Protein AF-A0A163FHE2-F1 (afdb_monomer_lite)

Structure (mmCIF, N/CA/C/O backbone):
data_AF-A0A163FHE2-F1
#
_entry.id   AF-A0A163FHE2-F1
#
loop_
_atom_site.group_PDB
_atom_site.id
_atom_site.type_symbol
_atom_site.label_atom_id
_atom_site.label_alt_id
_atom_site.label_comp_id
_atom_site.label_asym_id
_atom_site.label_entity_id
_atom_site.label_seq_id
_atom_site.pdbx_PDB_ins_code
_atom_site.Cartn_x
_atom_site.Cartn_y
_atom_site.Cartn_z
_atom_site.occupancy
_atom_site.B_iso_or_equiv
_atom_site.auth_seq_id
_atom_site.auth_comp_id
_atom_site.auth_asym_id
_atom_site.auth_atom_id
_atom_site.pdbx_PDB_model_num
ATOM 1 N N . MET A 1 1 ? -10.331 -4.779 -3.871 1.00 91.06 1 MET A N 1
ATOM 2 C CA . MET A 1 1 ? -10.883 -4.024 -2.729 1.00 91.06 1 MET A CA 1
ATOM 3 C C . MET A 1 1 ? -11.313 -5.034 -1.695 1.00 91.06 1 MET A C 1
ATOM 5 O O . MET A 1 1 ? -11.976 -5.997 -2.063 1.00 91.06 1 MET A O 1
ATOM 9 N N . ASP A 1 2 ? -10.924 -4.807 -0.447 1.00 94.88 2 ASP A N 1
ATOM 10 C CA . ASP A 1 2 ? -11.204 -5.698 0.676 1.00 94.88 2 ASP A CA 1
ATOM 11 C C . ASP A 1 2 ? -12.081 -4.960 1.691 1.00 94.88 2 ASP A C 1
ATOM 13 O O . ASP A 1 2 ? -11.957 -3.740 1.846 1.00 94.88 2 ASP A O 1
ATOM 17 N N . PHE A 1 3 ? -12.918 -5.701 2.414 1.00 96.62 3 PHE A N 1
ATOM 18 C CA . PHE A 1 3 ? -13.837 -5.169 3.422 1.00 96.62 3 PHE A CA 1
ATOM 19 C C . PHE A 1 3 ? -13.564 -5.777 4.798 1.00 96.62 3 PHE A C 1
ATOM 21 O O . PHE A 1 3 ? -13.016 -6.878 4.919 1.00 96.62 3 PHE A O 1
ATOM 28 N N . HIS A 1 4 ? -13.939 -5.048 5.842 1.00 96.00 4 HIS A N 1
ATOM 29 C CA . HIS A 1 4 ? -14.014 -5.557 7.204 1.00 96.00 4 HIS A CA 1
ATOM 30 C C . HIS A 1 4 ? -15.323 -6.324 7.437 1.00 96.00 4 HIS A C 1
ATOM 32 O O . HIS A 1 4 ? -16.238 -6.294 6.617 1.00 96.00 4 HIS A O 1
ATOM 38 N N . LEU A 1 5 ? -15.438 -7.003 8.583 1.00 94.88 5 LEU A N 1
ATOM 39 C CA . LEU A 1 5 ? -16.630 -7.789 8.941 1.00 94.88 5 LEU A CA 1
ATOM 40 C C . LEU A 1 5 ? -17.909 -6.946 9.072 1.00 94.88 5 LEU A C 1
ATOM 42 O O . LEU A 1 5 ? -19.001 -7.474 8.886 1.00 94.88 5 LEU A O 1
ATOM 46 N N . ASN A 1 6 ? -17.782 -5.654 9.384 1.00 94.94 6 ASN A N 1
ATOM 47 C CA . ASN A 1 6 ? -18.904 -4.712 9.450 1.00 94.94 6 ASN A CA 1
ATOM 48 C C . ASN A 1 6 ? -19.332 -4.177 8.070 1.00 94.94 6 ASN A C 1
ATOM 50 O O . ASN A 1 6 ? -20.254 -3.373 8.001 1.00 94.94 6 ASN A O 1
ATOM 54 N N . GLY A 1 7 ? -18.681 -4.612 6.986 1.00 94.56 7 GLY A N 1
ATOM 55 C CA . GLY A 1 7 ? -18.953 -4.149 5.626 1.00 94.56 7 G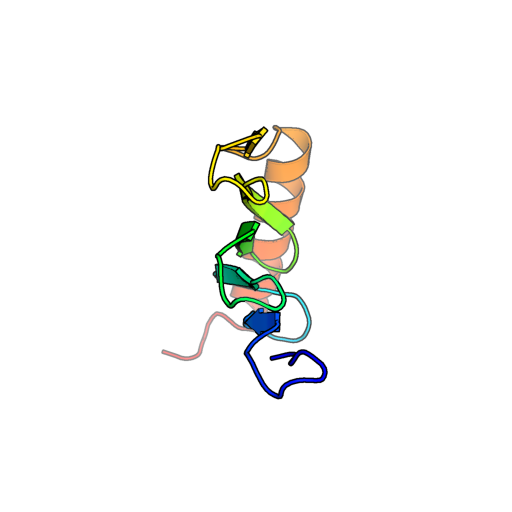LY A CA 1
ATOM 56 C C . GLY A 1 7 ? -18.226 -2.860 5.239 1.00 94.56 7 GLY A C 1
ATOM 57 O O . GLY A 1 7 ? -18.276 -2.484 4.071 1.00 94.56 7 GLY A O 1
ATOM 58 N N . GLU A 1 8 ? -17.511 -2.218 6.167 1.00 96.25 8 GLU A N 1
ATOM 59 C CA . GLU A 1 8 ? -16.711 -1.031 5.866 1.00 96.25 8 GLU A CA 1
ATOM 60 C C . GLU A 1 8 ? -15.461 -1.384 5.061 1.00 96.25 8 GLU A C 1
ATOM 62 O O . GLU A 1 8 ? -14.934 -2.503 5.104 1.00 96.25 8 GLU A O 1
ATOM 67 N N . VAL A 1 9 ? -14.967 -0.407 4.305 1.00 96.81 9 VAL A N 1
ATOM 68 C CA . VAL A 1 9 ? -13.790 -0.584 3.455 1.00 96.81 9 VAL A CA 1
ATOM 69 C C . VAL A 1 9 ? -12.563 -0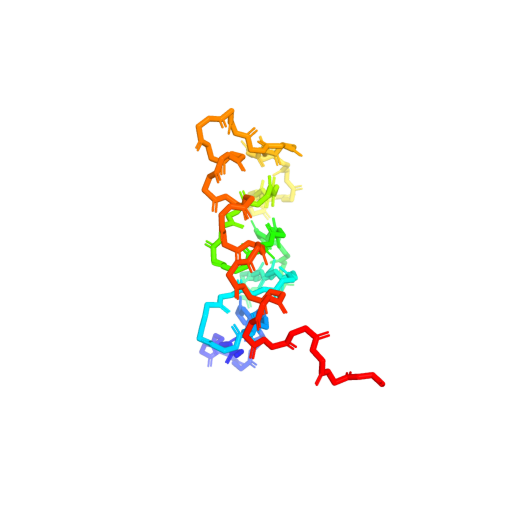.860 4.314 1.00 96.81 9 VAL A C 1
ATOM 71 O O . VAL A 1 9 ? -12.189 -0.055 5.156 1.00 96.81 9 VAL A O 1
ATOM 74 N N . LYS A 1 10 ? -11.876 -1.969 4.045 1.00 97.94 10 LYS A N 1
ATOM 75 C CA . LYS A 1 10 ? -10.593 -2.295 4.674 1.00 97.94 10 LYS A CA 1
ATOM 76 C C . LYS A 1 10 ? -9.418 -1.848 3.825 1.00 97.94 10 LYS A C 1
ATOM 78 O O . LYS A 1 10 ? -8.423 -1.359 4.356 1.00 97.94 10 LYS A O 1
ATOM 83 N N . ARG A 1 11 ? -9.500 -2.046 2.507 1.00 97.56 11 ARG A N 1
ATOM 84 C CA . ARG A 1 11 ? -8.393 -1.759 1.590 1.00 97.56 11 ARG A CA 1
ATOM 85 C C . ARG A 1 11 ? -8.868 -1.480 0.175 1.00 97.56 11 ARG A C 1
ATOM 87 O O . ARG A 1 11 ? -9.661 -2.235 -0.384 1.00 97.56 11 ARG A O 1
ATOM 94 N N . ILE A 1 12 ? -8.286 -0.459 -0.439 1.00 97.88 12 ILE A N 1
ATOM 95 C CA . ILE A 1 12 ? -8.394 -0.172 -1.870 1.00 97.88 12 ILE A CA 1
ATOM 96 C C . ILE A 1 12 ? -6.978 -0.168 -2.447 1.00 97.88 12 ILE A C 1
ATOM 98 O O . ILE A 1 12 ? -6.071 0.408 -1.855 1.00 97.88 12 ILE A O 1
ATOM 102 N N . HIS A 1 13 ? -6.800 -0.831 -3.585 1.00 96.69 13 HIS A N 1
ATOM 103 C CA . HIS A 1 13 ? -5.608 -0.775 -4.427 1.00 96.69 13 HIS A CA 1
ATOM 104 C C . HIS A 1 13 ? -6.031 -1.065 -5.870 1.00 96.69 13 HIS A C 1
ATOM 106 O O . HIS A 1 13 ? -7.043 -1.742 -6.096 1.00 96.69 13 HIS A O 1
ATOM 112 N N . ALA A 1 14 ? -5.254 -0.575 -6.829 1.00 94.69 14 ALA A N 1
ATOM 113 C CA . ALA A 1 14 ? -5.377 -0.942 -8.232 1.00 94.69 14 ALA A CA 1
ATOM 114 C C . ALA A 1 14 ? -4.244 -1.894 -8.626 1.00 94.69 14 ALA A C 1
ATOM 116 O O . ALA A 1 14 ? -3.163 -1.863 -8.040 1.00 94.69 14 ALA A O 1
ATOM 117 N N . HIS A 1 15 ? -4.506 -2.744 -9.614 1.00 94.12 15 HIS A N 1
ATOM 118 C CA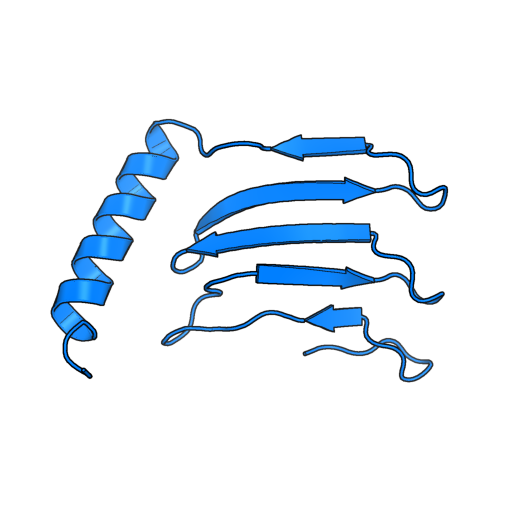 . HIS A 1 15 ? -3.500 -3.615 -10.210 1.00 94.12 15 HIS A CA 1
ATOM 119 C C . HIS A 1 15 ? -3.346 -3.268 -11.687 1.00 94.12 15 HIS A C 1
ATOM 121 O O . HIS A 1 15 ? -4.330 -2.928 -12.342 1.00 94.12 15 HIS A O 1
ATOM 127 N N . PHE A 1 16 ? -2.135 -3.420 -12.215 1.00 94.50 16 PHE A N 1
ATOM 128 C CA . PHE A 1 16 ? -1.849 -3.281 -13.638 1.00 94.50 16 PHE A CA 1
ATOM 129 C C . PHE A 1 16 ? -1.110 -4.526 -14.120 1.00 94.50 16 PHE A C 1
ATOM 131 O O . PHE A 1 16 ? 0.028 -4.756 -13.725 1.00 94.50 16 PHE A O 1
ATOM 138 N N . HIS A 1 17 ? -1.795 -5.359 -14.912 1.00 92.44 17 HIS A N 1
ATOM 139 C CA . HIS A 1 17 ? -1.302 -6.655 -15.406 1.00 92.44 17 HIS A CA 1
ATOM 140 C C . HIS A 1 17 ? -0.711 -7.580 -14.320 1.00 92.44 17 HIS A C 1
ATOM 142 O O . HIS A 1 17 ? 0.254 -8.304 -14.552 1.00 92.44 17 HIS A O 1
ATOM 148 N N . GLY A 1 18 ? -1.315 -7.584 -13.127 1.00 93.56 18 GLY A N 1
ATOM 149 C CA . GLY A 1 18 ? -0.930 -8.465 -12.021 1.00 93.56 18 GLY A CA 1
ATOM 150 C C . GLY A 1 18 ? -0.534 -7.704 -10.760 1.00 93.56 18 GLY A C 1
ATOM 151 O O . GLY A 1 18 ? -1.274 -7.778 -9.781 1.00 93.56 18 GLY A O 1
ATOM 152 N N . PRO A 1 19 ? 0.601 -6.986 -10.735 1.00 95.75 19 PRO A N 1
ATOM 153 C CA . PRO A 1 19 ? 1.050 -6.281 -9.541 1.00 95.75 19 PRO A CA 1
ATOM 154 C C . PRO A 1 19 ? 0.239 -5.018 -9.237 1.00 95.75 19 PRO A C 1
ATOM 156 O O . PRO A 1 19 ? -0.441 -4.464 -10.102 1.00 95.75 19 PRO A O 1
ATOM 159 N N . ILE A 1 20 ? 0.348 -4.542 -7.991 1.00 96.25 20 ILE A N 1
ATOM 160 C CA . ILE A 1 20 ? -0.244 -3.270 -7.561 1.00 96.25 20 ILE A CA 1
ATOM 161 C C . ILE A 1 20 ? 0.426 -2.120 -8.316 1.00 96.25 20 ILE A C 1
ATOM 163 O O . ILE A 1 20 ? 1.652 -2.061 -8.418 1.00 96.25 20 ILE A O 1
ATOM 167 N N . HIS A 1 21 ? -0.375 -1.194 -8.828 1.00 97.12 21 HIS A N 1
ATOM 168 C CA . HIS A 1 21 ? 0.113 0.004 -9.499 1.00 97.12 21 HIS A CA 1
ATOM 169 C C . HIS A 1 21 ? -0.818 1.177 -9.180 1.00 97.12 21 HIS A C 1
ATOM 171 O O . HIS A 1 21 ? -2.039 1.049 -9.276 1.00 97.12 21 HIS A O 1
ATOM 177 N N . GLY A 1 22 ? -0.242 2.310 -8.788 1.00 96.69 22 GLY A N 1
ATOM 178 C CA . GLY A 1 22 ? -0.955 3.469 -8.265 1.00 96.69 22 GLY A CA 1
ATOM 179 C C . GLY A 1 22 ? -1.095 3.444 -6.742 1.00 96.69 22 GLY A C 1
ATOM 180 O O . GLY A 1 22 ? -0.264 2.889 -6.020 1.00 96.69 22 GLY A O 1
ATOM 181 N N . GLU A 1 23 ? -2.143 4.090 -6.239 1.00 97.81 23 GLU A N 1
ATOM 182 C CA . GLU A 1 23 ? -2.356 4.236 -4.801 1.00 97.81 23 GLU A CA 1
ATOM 183 C C . GLU A 1 23 ? -2.949 2.980 -4.146 1.00 97.81 23 GLU A C 1
ATOM 185 O O . GLU A 1 23 ? -3.895 2.361 -4.642 1.00 97.81 23 GLU A O 1
ATOM 190 N N . GLN A 1 24 ? -2.451 2.680 -2.949 1.00 98.12 24 GLN A N 1
ATOM 191 C CA . GLN A 1 24 ? -3.052 1.775 -1.984 1.00 98.12 24 GLN A CA 1
ATOM 192 C C . GLN A 1 24 ? -3.464 2.555 -0.735 1.00 98.12 24 GLN A C 1
ATOM 194 O O . GLN A 1 24 ? -2.685 3.322 -0.172 1.00 98.12 24 GLN A O 1
ATOM 199 N N . ARG A 1 25 ? -4.673 2.293 -0.240 1.00 98.44 25 ARG A N 1
ATOM 200 C CA . ARG A 1 25 ? -5.212 2.853 1.005 1.00 98.44 25 ARG A CA 1
ATOM 201 C C . ARG A 1 25 ? -5.770 1.744 1.882 1.00 98.44 25 ARG A C 1
ATOM 203 O O . ARG A 1 25 ? -6.364 0.797 1.363 1.00 98.44 25 ARG A O 1
ATOM 210 N N . GLN A 1 26 ? -5.571 1.845 3.192 1.00 98.44 26 GLN A N 1
ATOM 211 C CA . GLN A 1 26 ? -6.130 0.915 4.174 1.00 98.44 26 GLN A CA 1
ATOM 212 C C . GLN A 1 26 ? -6.753 1.676 5.333 1.00 98.44 26 GLN A C 1
ATOM 214 O O . GLN A 1 26 ? -6.178 2.657 5.811 1.00 98.44 26 GLN A O 1
ATOM 219 N N . TRP A 1 27 ? -7.882 1.169 5.809 1.00 98.19 27 TRP A N 1
ATOM 220 C CA . TRP A 1 27 ? -8.615 1.732 6.9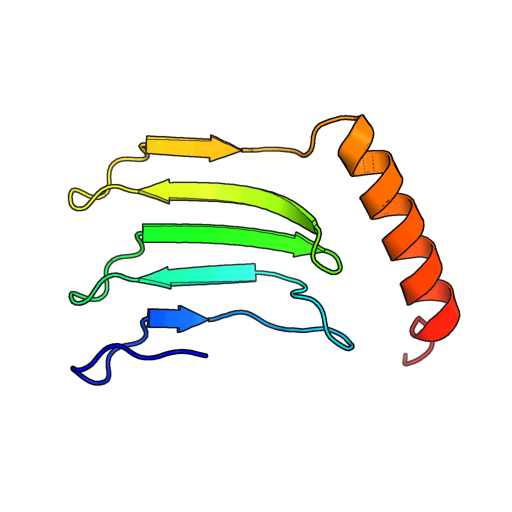31 1.00 98.19 27 TRP A CA 1
ATOM 221 C C . TRP A 1 27 ? -8.791 0.693 8.034 1.00 98.19 27 TRP A C 1
ATOM 223 O O . TRP A 1 27 ? -8.809 -0.513 7.763 1.00 98.19 27 TRP A O 1
ATOM 233 N N . ASP A 1 28 ? -8.906 1.146 9.276 1.00 96.81 28 ASP A N 1
ATOM 234 C CA . ASP A 1 28 ? -9.311 0.296 10.395 1.00 96.81 28 ASP A CA 1
ATOM 235 C C . ASP A 1 28 ? -10.830 0.041 10.404 1.00 96.81 28 ASP A C 1
ATOM 237 O O . ASP A 1 28 ? -11.561 0.484 9.518 1.00 96.81 28 ASP A O 1
ATOM 241 N N . ILE A 1 29 ? -11.300 -0.737 11.384 1.00 96.56 29 ILE A N 1
ATOM 242 C CA . ILE A 1 29 ? -12.714 -1.129 11.512 1.00 96.56 29 ILE A CA 1
ATOM 243 C C . ILE A 1 29 ? -13.647 0.070 11.744 1.00 96.56 29 ILE A C 1
ATOM 245 O O . ILE A 1 29 ? -14.838 -0.019 11.452 1.00 96.56 29 ILE A O 1
ATOM 249 N N . GLU A 1 30 ? -13.112 1.182 12.250 1.00 95.06 30 GLU A N 1
ATOM 250 C CA . GLU A 1 30 ? -13.845 2.420 12.523 1.00 95.06 30 GLU A CA 1
ATOM 251 C C . GLU A 1 30 ? -13.757 3.407 11.345 1.00 95.06 30 GLU A C 1
ATOM 253 O O . GLU A 1 30 ? -14.262 4.525 11.429 1.00 95.06 30 GLU A O 1
ATOM 258 N N . GLY A 1 31 ? -13.134 2.997 10.233 1.00 95.25 31 GLY A N 1
ATOM 259 C CA . GLY A 1 31 ? -13.041 3.777 9.002 1.00 95.25 31 GLY A CA 1
ATOM 260 C C . GLY A 1 31 ? -11.928 4.826 9.000 1.00 95.25 31 GLY A C 1
ATOM 261 O O . GLY A 1 31 ? -11.906 5.684 8.114 1.00 95.25 31 GLY A O 1
ATOM 262 N N . ARG A 1 32 ? -10.980 4.789 9.945 1.00 96.56 32 ARG A N 1
ATOM 263 C CA . ARG A 1 32 ? -9.828 5.708 9.944 1.00 96.56 32 ARG A CA 1
ATOM 264 C C . ARG A 1 32 ? -8.724 5.191 9.041 1.00 96.56 32 ARG A C 1
ATOM 266 O O . ARG A 1 32 ? -8.436 3.998 9.021 1.00 96.56 32 ARG A O 1
ATOM 273 N N . LEU A 1 33 ? -8.079 6.097 8.310 1.00 97.69 33 LEU A N 1
ATOM 274 C CA . LEU A 1 33 ? -6.949 5.762 7.446 1.00 97.69 33 LEU A CA 1
ATOM 275 C C . LEU A 1 33 ? -5.738 5.370 8.302 1.00 97.69 33 LEU A C 1
ATOM 277 O O . LEU A 1 33 ? -5.207 6.197 9.036 1.00 97.69 33 LEU A O 1
ATOM 281 N N . VAL A 1 34 ? -5.277 4.130 8.156 1.00 98.38 34 VAL A N 1
ATOM 282 C CA . VAL A 1 34 ? -4.108 3.602 8.882 1.00 98.38 34 VAL A CA 1
ATOM 283 C C . VAL A 1 34 ? -2.895 3.408 7.981 1.00 98.38 34 VAL A C 1
ATOM 285 O O . VAL A 1 34 ? -1.768 3.300 8.461 1.00 98.38 34 VAL A O 1
ATOM 288 N N . PHE A 1 35 ? -3.099 3.381 6.662 1.00 98.62 35 PHE A N 1
ATOM 289 C CA . PHE A 1 35 ? -2.016 3.264 5.694 1.00 98.62 35 PHE A CA 1
ATOM 290 C C . PHE A 1 35 ? -2.380 3.903 4.358 1.00 98.62 35 PHE A C 1
ATOM 292 O O . PHE A 1 35 ? -3.479 3.700 3.835 1.00 98.62 35 PHE A O 1
ATOM 299 N N . TRP A 1 36 ? -1.410 4.588 3.768 1.00 98.62 36 TRP A N 1
ATOM 300 C CA . TRP A 1 36 ? -1.436 5.059 2.393 1.00 98.62 36 TRP A CA 1
ATOM 301 C C . TRP A 1 36 ? -0.075 4.786 1.769 1.00 98.62 36 TRP A C 1
ATOM 303 O O . TRP A 1 36 ? 0.946 5.031 2.407 1.00 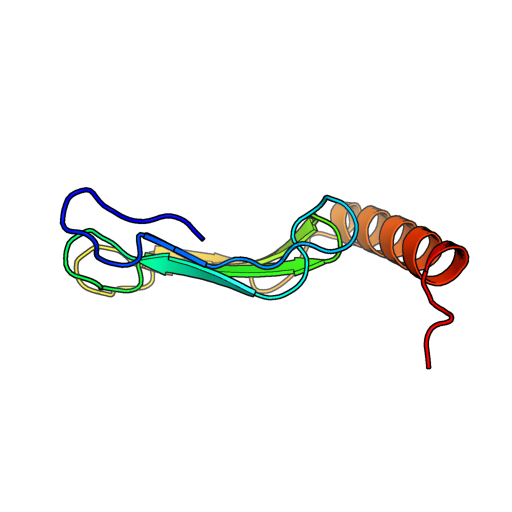98.62 36 TRP A O 1
ATOM 313 N N . GLY A 1 37 ? -0.051 4.309 0.532 1.00 98.38 37 GLY A N 1
ATOM 314 C CA . GLY A 1 37 ? 1.188 4.129 -0.208 1.00 98.38 37 GLY A CA 1
ATOM 315 C C . GLY A 1 37 ? 0.980 4.247 -1.704 1.00 98.38 37 GLY A C 1
ATOM 316 O O . GLY A 1 37 ? -0.112 4.004 -2.212 1.00 98.38 37 GLY A O 1
ATOM 317 N N . GLU A 1 38 ? 2.043 4.609 -2.404 1.00 98.31 38 GLU A N 1
ATOM 318 C CA . GLU A 1 38 ? 2.099 4.618 -3.860 1.00 98.31 38 GLU A CA 1
ATOM 319 C C . GLU A 1 38 ? 3.025 3.520 -4.341 1.00 98.31 38 GLU A C 1
ATOM 321 O O . GLU A 1 38 ? 4.127 3.342 -3.818 1.00 98.31 38 GLU A O 1
ATOM 326 N N . TYR A 1 39 ? 2.562 2.799 -5.353 1.00 97.75 39 TYR A N 1
ATOM 327 C CA . TYR A 1 39 ? 3.253 1.658 -5.916 1.00 97.75 39 TYR A CA 1
ATOM 328 C C . TYR A 1 39 ? 3.369 1.800 -7.424 1.00 97.75 39 TYR A C 1
ATOM 330 O O . TYR A 1 39 ? 2.460 2.288 -8.093 1.00 97.75 39 TYR A O 1
ATOM 338 N N . GLU A 1 40 ? 4.460 1.292 -7.971 1.00 97.31 40 GLU A N 1
ATOM 339 C CA . GLU A 1 40 ? 4.671 1.185 -9.404 1.00 97.31 40 GLU A CA 1
ATOM 340 C C . GLU A 1 40 ? 5.076 -0.249 -9.734 1.00 97.31 40 GLU A C 1
ATOM 342 O O . GLU A 1 40 ? 6.131 -0.723 -9.319 1.00 97.31 40 GLU A O 1
ATOM 347 N N . TYR A 1 41 ? 4.200 -0.966 -10.442 1.00 96.12 41 TYR A N 1
ATOM 348 C CA . TYR A 1 41 ? 4.421 -2.357 -10.860 1.00 96.12 41 TYR A CA 1
ATOM 349 C C . TYR A 1 41 ? 4.821 -3.291 -9.702 1.00 96.12 41 TYR A C 1
ATOM 351 O O . TYR A 1 41 ? 5.630 -4.202 -9.860 1.00 96.12 41 TYR A O 1
ATOM 359 N N . GLY A 1 42 ? 4.231 -3.070 -8.525 1.00 96.06 42 GLY A N 1
ATOM 360 C CA . GLY A 1 42 ? 4.456 -3.849 -7.309 1.00 96.06 42 GLY A CA 1
ATOM 361 C C . GLY A 1 42 ? 5.576 -3.313 -6.420 1.00 96.06 42 GLY A C 1
ATOM 362 O O . GLY A 1 42 ? 5.745 -3.805 -5.306 1.00 96.06 42 GLY A O 1
ATOM 363 N N . HIS A 1 43 ? 6.308 -2.289 -6.862 1.00 96.62 43 HIS A N 1
ATOM 364 C CA . HIS A 1 43 ? 7.357 -1.649 -6.074 1.00 96.62 43 HIS A CA 1
ATOM 365 C C . HIS A 1 43 ? 6.810 -0.459 -5.306 1.00 96.62 43 HIS A C 1
ATOM 367 O O . HIS A 1 43 ? 6.212 0.442 -5.883 1.00 96.62 43 HIS A O 1
ATOM 373 N N . GLU A 1 44 ? 7.047 -0.434 -4.002 1.00 97.06 44 GLU A N 1
ATOM 374 C CA . GLU A 1 44 ? 6.640 0.674 -3.144 1.00 97.06 44 GLU A CA 1
ATOM 375 C C . GLU A 1 44 ? 7.512 1.913 -3.373 1.00 97.06 44 GLU A C 1
ATOM 377 O O . GLU A 1 44 ? 8.719 1.893 -3.104 1.00 97.06 44 GLU A O 1
ATOM 382 N N . LEU A 1 45 ? 6.888 3.007 -3.803 1.00 97.50 45 LEU A N 1
ATOM 383 C CA . LEU A 1 45 ? 7.541 4.293 -4.015 1.00 97.50 45 LEU A CA 1
ATOM 384 C C . LEU A 1 45 ? 7.665 5.067 -2.704 1.00 97.50 45 LEU A C 1
ATOM 386 O O . LEU A 1 45 ? 8.761 5.424 -2.273 1.00 97.50 45 LEU A O 1
ATOM 390 N N . ARG A 1 46 ? 6.522 5.277 -2.054 1.00 98.06 46 ARG A N 1
ATOM 391 C CA . ARG A 1 46 ? 6.386 6.027 -0.807 1.00 98.06 46 ARG A CA 1
ATOM 392 C C . ARG A 1 46 ? 5.197 5.520 -0.017 1.00 98.06 46 ARG A C 1
ATOM 394 O O . ARG A 1 46 ? 4.243 5.010 -0.603 1.00 98.06 46 ARG A O 1
ATOM 401 N N . TYR A 1 47 ? 5.236 5.691 1.296 1.00 98.50 47 TYR A N 1
ATOM 402 C CA . TYR A 1 47 ? 4.102 5.370 2.150 1.00 98.50 47 TYR A CA 1
ATOM 403 C C . TYR A 1 47 ? 4.081 6.203 3.423 1.00 98.50 47 TYR A C 1
ATOM 405 O O . TYR A 1 47 ? 5.078 6.798 3.836 1.00 98.50 47 TYR A O 1
ATOM 413 N N . LYS A 1 48 ? 2.912 6.191 4.053 1.00 98.81 48 LYS A N 1
ATOM 414 C CA . LYS A 1 48 ? 2.641 6.725 5.380 1.00 98.81 48 LYS A CA 1
ATOM 415 C C . LYS A 1 48 ? 1.806 5.724 6.164 1.00 98.81 48 LYS A C 1
ATOM 417 O O . LYS A 1 48 ? 0.887 5.108 5.613 1.00 98.81 48 LYS A O 1
ATOM 422 N N . ARG A 1 49 ? 2.110 5.585 7.451 1.00 98.75 49 ARG A N 1
ATOM 423 C CA . ARG A 1 49 ? 1.345 4.775 8.402 1.00 98.75 49 ARG A CA 1
ATOM 424 C C . ARG A 1 49 ? 0.961 5.622 9.603 1.00 98.75 49 ARG A C 1
ATOM 426 O O . ARG A 1 49 ? 1.802 6.338 10.148 1.00 98.75 49 ARG A O 1
ATOM 433 N N . TRP A 1 50 ? -0.289 5.495 10.025 1.00 98.69 50 TRP A N 1
ATOM 434 C CA . TRP A 1 50 ? -0.819 6.194 11.189 1.00 98.69 50 TRP A CA 1
ATOM 435 C C . TRP A 1 50 ? -1.220 5.207 12.280 1.00 98.69 50 TRP A C 1
ATOM 437 O O . TRP A 1 50 ? -1.614 4.076 11.983 1.00 98.69 50 TRP A O 1
ATOM 447 N N . ASP A 1 51 ? -1.095 5.631 13.534 1.00 97.38 51 ASP A N 1
ATOM 448 C CA . ASP A 1 51 ? -1.666 4.917 14.674 1.00 97.38 51 ASP A CA 1
ATOM 449 C C . ASP A 1 51 ? -3.179 5.176 14.813 1.00 97.38 51 ASP A C 1
ATOM 451 O O . ASP A 1 51 ? -3.782 5.948 14.066 1.00 97.38 51 ASP A O 1
ATOM 455 N N . GLU A 1 52 ? -3.805 4.532 15.800 1.00 94.56 52 GLU A N 1
ATOM 456 C CA . GLU A 1 52 ? -5.244 4.653 16.085 1.00 94.56 52 GLU A CA 1
ATOM 457 C C . GLU A 1 52 ? -5.663 6.067 16.523 1.00 94.56 52 GLU A C 1
ATOM 459 O O . GLU A 1 52 ? -6.834 6.430 16.424 1.00 94.56 52 GLU A O 1
ATOM 464 N N . SER A 1 53 ? -4.712 6.880 16.992 1.00 95.75 53 SER A N 1
ATOM 465 C CA . SER A 1 53 ? -4.938 8.280 17.365 1.00 95.75 53 SER A CA 1
ATOM 466 C C . SER A 1 53 ? -4.753 9.238 16.182 1.00 95.75 53 SER A C 1
ATOM 468 O O . SER A 1 53 ? -4.961 10.441 16.330 1.00 95.75 53 SER A O 1
ATOM 470 N N . GLY A 1 54 ? -4.387 8.721 15.005 1.00 96.00 54 GLY A N 1
ATOM 471 C CA . GLY A 1 54 ? -4.132 9.501 13.799 1.00 96.00 54 GLY A CA 1
ATOM 472 C C . GLY A 1 54 ? -2.740 10.134 13.748 1.00 96.00 54 GLY A C 1
ATOM 473 O O . GLY A 1 54 ? -2.498 10.987 12.891 1.00 96.00 54 GLY A O 1
ATOM 474 N N . ASN A 1 55 ? -1.810 9.737 14.621 1.00 98.06 55 ASN A N 1
ATOM 475 C CA . ASN A 1 55 ? -0.433 10.219 14.564 1.00 98.06 55 ASN A CA 1
ATOM 476 C C . ASN A 1 55 ? 0.350 9.447 13.504 1.00 98.06 55 ASN A C 1
ATOM 478 O O . ASN A 1 55 ? 0.241 8.226 13.404 1.00 98.06 55 ASN A O 1
ATOM 482 N N . LEU A 1 56 ? 1.176 10.152 12.730 1.00 98.25 56 LEU A N 1
ATOM 483 C CA . LEU A 1 56 ? 2.097 9.529 11.782 1.00 98.25 56 LEU A CA 1
ATOM 484 C C . LEU A 1 56 ? 3.201 8.795 12.557 1.00 98.25 56 LEU A C 1
ATOM 486 O O . LEU A 1 56 ? 3.949 9.425 13.302 1.00 98.25 56 LEU A O 1
ATOM 490 N N . VAL A 1 57 ? 3.304 7.481 12.365 1.00 98.44 57 VAL A N 1
ATOM 491 C CA . VAL A 1 57 ? 4.291 6.630 13.057 1.00 98.44 57 VAL A CA 1
ATOM 492 C C . VAL A 1 57 ? 5.401 6.130 12.142 1.00 98.44 57 VAL A C 1
ATOM 494 O O . VAL A 1 57 ? 6.460 5.735 12.620 1.00 98.44 57 VAL A O 1
ATOM 497 N N . GLU A 1 58 ? 5.171 6.146 10.831 1.00 98.38 58 GLU A N 1
ATOM 498 C CA . GLU A 1 58 ? 6.130 5.667 9.842 1.00 98.38 58 GLU A CA 1
ATOM 499 C C . GLU A 1 58 ? 5.912 6.404 8.518 1.00 98.38 58 GLU A C 1
ATOM 501 O O . GLU A 1 58 ? 4.772 6.584 8.075 1.00 98.38 58 GLU A O 1
ATOM 506 N N . GLU A 1 59 ? 7.004 6.818 7.882 1.00 98.31 59 GLU A N 1
ATOM 507 C CA . GLU A 1 59 ? 6.987 7.452 6.569 1.00 98.31 59 GLU A CA 1
ATOM 508 C C . GLU A 1 59 ? 8.212 7.023 5.764 1.00 98.31 59 GLU A C 1
ATOM 510 O O . GLU A 1 59 ? 9.344 7.047 6.248 1.00 98.31 59 GLU A O 1
ATOM 515 N N . LYS A 1 60 ? 7.967 6.685 4.501 1.00 97.50 60 LYS A N 1
ATOM 516 C CA . LYS A 1 60 ? 8.984 6.570 3.458 1.00 97.50 60 LYS A CA 1
ATOM 517 C C . LYS A 1 60 ? 8.612 7.552 2.364 1.00 97.50 60 LYS A C 1
ATOM 519 O O . LYS A 1 60 ? 7.542 7.426 1.773 1.00 97.50 60 LYS A O 1
ATOM 524 N N . THR A 1 61 ? 9.485 8.508 2.079 1.00 97.25 61 THR A N 1
ATOM 525 C CA . THR A 1 61 ? 9.245 9.523 1.044 1.00 97.25 61 THR A CA 1
ATOM 526 C C . THR A 1 61 ? 9.748 9.099 -0.330 1.00 97.25 61 THR A C 1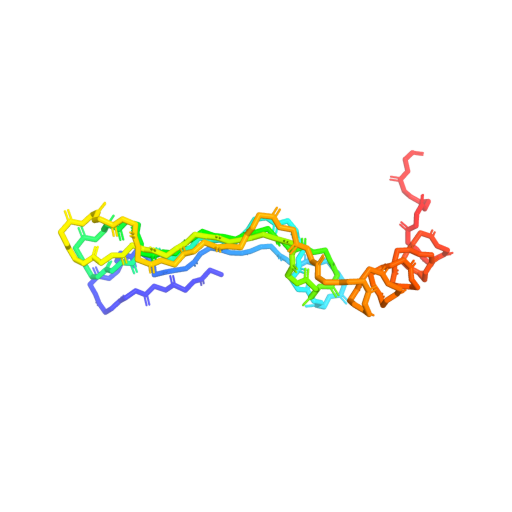
ATOM 528 O O . THR A 1 61 ? 9.219 9.577 -1.331 1.00 97.25 61 THR A O 1
ATOM 531 N N . GLU A 1 62 ? 10.732 8.198 -0.384 1.00 95.62 62 GLU A N 1
ATOM 532 C CA . GLU A 1 62 ? 11.357 7.735 -1.624 1.00 95.62 62 GLU A CA 1
ATOM 533 C C . GLU A 1 62 ? 11.939 6.310 -1.507 1.00 95.62 62 GLU A C 1
ATOM 535 O O . GLU A 1 62 ? 12.236 5.842 -0.400 1.00 95.62 62 GLU A O 1
ATOM 540 N N . PRO A 1 63 ? 12.109 5.587 -2.630 1.00 96.06 63 PRO A N 1
ATOM 541 C CA . PRO A 1 63 ? 12.825 4.315 -2.664 1.00 96.06 63 PRO A CA 1
ATOM 542 C C . PRO A 1 63 ? 14.321 4.481 -2.404 1.00 96.06 63 PRO A C 1
ATOM 544 O O . PRO A 1 63 ? 14.929 5.480 -2.772 1.00 96.06 63 PRO A O 1
ATOM 547 N N . HIS A 1 64 ? 14.946 3.435 -1.868 1.00 90.94 64 HIS A N 1
ATOM 548 C CA . HIS A 1 64 ? 16.405 3.364 -1.802 1.00 90.94 64 HIS A CA 1
ATOM 549 C C . HIS A 1 64 ? 17.002 3.113 -3.200 1.00 90.94 64 HIS A C 1
ATOM 551 O O . HIS A 1 64 ? 16.355 2.491 -4.043 1.00 90.94 64 HIS A O 1
ATOM 557 N N . GLU A 1 65 ? 18.261 3.497 -3.435 1.00 91.25 65 GLU A N 1
ATOM 558 C CA . GLU A 1 65 ? 18.931 3.382 -4.746 1.00 91.25 65 GLU A CA 1
ATOM 559 C C . GLU A 1 65 ? 18.803 2.001 -5.412 1.00 91.25 65 GLU A C 1
ATOM 561 O O . GLU A 1 65 ? 18.439 1.905 -6.581 1.00 91.25 65 GLU A O 1
ATOM 566 N N . ALA A 1 66 ? 19.019 0.915 -4.663 1.00 90.38 66 ALA A N 1
ATOM 567 C CA . ALA A 1 66 ? 18.875 -0.445 -5.187 1.00 90.38 66 ALA A CA 1
ATOM 568 C C . ALA A 1 66 ? 17.447 -0.747 -5.686 1.00 90.38 66 ALA A C 1
ATOM 570 O O . ALA A 1 66 ? 17.262 -1.502 -6.638 1.00 90.38 66 ALA A O 1
ATOM 571 N N . GLN A 1 67 ? 16.433 -0.142 -5.062 1.00 93.81 67 GLN A N 1
ATOM 572 C CA . GLN A 1 67 ? 15.037 -0.292 -5.460 1.00 93.81 67 GLN A CA 1
ATOM 573 C C . GLN A 1 67 ? 14.716 0.547 -6.704 1.00 93.81 67 GLN A C 1
ATOM 575 O O . GLN A 1 67 ? 13.943 0.095 -7.544 1.00 93.81 67 GLN A O 1
ATOM 580 N N . LEU A 1 68 ? 15.353 1.712 -6.878 1.00 95.56 68 LEU A N 1
ATOM 581 C CA . LEU A 1 68 ? 15.192 2.540 -8.080 1.00 95.56 68 LEU A CA 1
ATOM 582 C C . LEU A 1 68 ? 15.604 1.791 -9.352 1.00 95.56 68 LEU A C 1
ATOM 584 O O . LEU A 1 68 ? 14.915 1.892 -10.365 1.00 95.56 68 LEU A O 1
ATOM 588 N N . THR A 1 69 ? 16.672 0.989 -9.299 1.00 95.69 69 THR A N 1
ATOM 589 C CA . THR A 1 69 ? 17.075 0.152 -10.441 1.00 95.69 69 THR A CA 1
ATOM 590 C C . THR A 1 69 ? 15.989 -0.861 -10.817 1.00 95.69 69 THR A C 1
ATOM 592 O O . THR A 1 69 ? 15.669 -1.005 -11.995 1.00 95.69 69 THR A O 1
ATOM 595 N N . LEU A 1 70 ? 15.381 -1.531 -9.832 1.00 95.94 70 LEU A N 1
ATOM 596 C CA . LEU A 1 70 ? 14.315 -2.514 -10.068 1.00 95.94 70 LEU A CA 1
ATOM 597 C C . LEU A 1 70 ? 13.027 -1.862 -10.590 1.00 95.94 70 LEU A C 1
ATOM 599 O O . LEU A 1 70 ? 12.363 -2.419 -11.469 1.00 95.94 70 LEU A O 1
ATOM 603 N N . ILE A 1 71 ? 12.692 -0.675 -10.073 1.00 96.94 71 ILE A N 1
ATOM 604 C CA . ILE A 1 71 ? 11.565 0.132 -10.555 1.00 96.94 71 ILE A CA 1
ATOM 605 C C . ILE A 1 71 ? 11.791 0.505 -12.022 1.00 96.94 71 ILE A C 1
ATOM 607 O O . ILE A 1 71 ? 10.910 0.264 -12.842 1.00 96.94 71 ILE A O 1
ATOM 611 N N . GLY A 1 72 ? 12.982 1.001 -12.373 1.00 97.12 72 GLY A N 1
ATOM 612 C CA . GLY A 1 72 ? 13.335 1.348 -13.752 1.00 97.12 72 GLY A CA 1
ATOM 613 C C . GLY A 1 72 ? 13.225 0.161 -14.712 1.00 97.12 72 GLY A C 1
ATOM 614 O O . GLY A 1 72 ? 12.559 0.265 -15.736 1.00 97.12 72 GLY A O 1
ATOM 615 N N . GLN A 1 73 ? 13.780 -1.000 -14.345 1.00 96.50 73 GLN A N 1
ATOM 616 C CA . GLN A 1 73 ? 13.663 -2.228 -15.147 1.00 96.50 73 GLN A CA 1
ATOM 617 C C . GLN A 1 73 ? 12.209 -2.672 -15.335 1.00 96.50 73 GLN A C 1
ATOM 619 O O . GLN A 1 73 ? 11.827 -3.135 -16.410 1.00 96.50 73 GLN A O 1
ATOM 624 N N . SER A 1 74 ? 11.391 -2.533 -14.289 1.00 96.38 74 SER A N 1
ATOM 625 C CA . SER A 1 74 ? 9.964 -2.843 -14.373 1.00 96.38 74 SER A CA 1
ATOM 626 C C . SER A 1 74 ? 9.272 -1.863 -15.314 1.00 96.38 74 SER A C 1
ATOM 628 O O . SER A 1 74 ? 8.561 -2.297 -16.212 1.00 96.38 74 SER A O 1
ATOM 630 N N . ARG A 1 75 ? 9.537 -0.561 -15.188 1.00 95.88 75 ARG A N 1
ATOM 631 C CA . ARG A 1 75 ? 8.982 0.466 -16.072 1.00 95.88 75 ARG A CA 1
ATOM 632 C C . ARG A 1 75 ? 9.294 0.196 -17.538 1.00 95.88 75 ARG A C 1
ATOM 634 O O . ARG A 1 75 ? 8.364 0.105 -18.330 1.00 95.88 75 ARG A O 1
ATOM 641 N N . GLU A 1 76 ? 10.559 -0.044 -17.871 1.00 96.94 76 GLU A N 1
ATOM 642 C CA . GLU A 1 76 ? 10.972 -0.392 -19.235 1.00 96.94 76 GLU A CA 1
ATOM 643 C C . GLU A 1 76 ? 10.260 -1.653 -19.746 1.00 96.94 76 GLU A C 1
ATOM 645 O O . GLU A 1 76 ? 9.815 -1.705 -20.893 1.00 96.94 76 GLU A O 1
ATOM 650 N N . PHE A 1 77 ? 10.121 -2.678 -18.899 1.00 95.62 77 PHE A N 1
ATOM 651 C CA . PHE A 1 77 ? 9.396 -3.893 -19.256 1.00 95.62 77 PHE A CA 1
ATOM 652 C C . PHE A 1 77 ? 7.920 -3.604 -19.556 1.00 95.62 77 PHE A C 1
ATOM 654 O O . PHE A 1 77 ? 7.424 -4.041 -20.594 1.00 95.62 77 PHE A O 1
ATOM 661 N N . TYR A 1 78 ? 7.216 -2.887 -18.679 1.00 94.75 78 TYR A N 1
ATOM 662 C CA . TYR A 1 78 ? 5.788 -2.625 -18.855 1.00 94.75 78 TYR A CA 1
ATOM 663 C C . TYR A 1 78 ? 5.517 -1.659 -20.010 1.00 94.75 78 TYR A C 1
ATOM 665 O O . TYR A 1 78 ? 4.614 -1.923 -20.796 1.00 94.75 78 TYR A O 1
ATOM 673 N N . GLU A 1 79 ? 6.324 -0.613 -20.189 1.00 93.94 79 GLU A N 1
ATOM 674 C CA . GLU A 1 79 ? 6.226 0.285 -21.347 1.00 93.94 79 GLU A CA 1
ATOM 675 C C . GLU A 1 79 ? 6.440 -0.477 -22.659 1.00 93.94 79 GLU A C 1
ATOM 677 O O . GLU A 1 79 ? 5.669 -0.330 -23.602 1.00 93.94 79 GLU A O 1
ATOM 682 N N . LYS A 1 80 ? 7.430 -1.374 -22.713 1.00 95.56 80 LYS A N 1
ATOM 683 C CA . LYS A 1 80 ? 7.698 -2.170 -23.917 1.00 95.56 80 LYS A CA 1
ATOM 684 C C . LYS A 1 80 ? 6.570 -3.145 -24.278 1.00 95.56 80 LYS A C 1
ATOM 686 O O . LYS A 1 80 ? 6.394 -3.436 -25.457 1.00 95.56 80 LYS A O 1
ATOM 691 N N . HIS A 1 81 ? 5.869 -3.707 -23.293 1.00 93.44 81 HIS A N 1
ATOM 692 C CA . HIS A 1 81 ? 4.867 -4.758 -23.532 1.00 93.44 81 HIS A CA 1
ATOM 693 C C . HIS A 1 81 ? 3.418 -4.254 -23.493 1.00 93.44 81 HIS A C 1
ATOM 695 O O . HIS A 1 81 ? 2.544 -4.930 -24.030 1.00 93.44 81 HIS A O 1
ATOM 701 N N . TYR A 1 82 ? 3.167 -3.096 -22.876 1.00 91.12 82 TYR A N 1
ATOM 702 C CA . TYR A 1 82 ? 1.826 -2.551 -22.629 1.00 91.12 82 TYR A CA 1
ATOM 703 C C . TYR A 1 82 ? 1.731 -1.027 -22.834 1.00 91.12 82 TYR A C 1
ATOM 705 O O . TYR A 1 82 ? 0.673 -0.454 -22.601 1.00 91.12 82 TYR A O 1
ATOM 713 N N . GLY A 1 83 ? 2.814 -0.352 -23.239 1.00 78.25 83 GLY A N 1
ATOM 714 C CA . GLY A 1 83 ? 2.871 1.109 -23.390 1.00 78.25 83 GLY A CA 1
ATOM 715 C C . GLY A 1 83 ? 2.210 1.670 -24.652 1.00 78.25 83 GLY A C 1
ATOM 716 O O . GLY A 1 83 ? 2.220 2.883 -24.836 1.00 78.25 83 GLY A O 1
ATOM 717 N N . GLU A 1 84 ? 1.617 0.826 -25.500 1.00 62.81 84 GLU A N 1
ATOM 718 C CA . GLU A 1 84 ? 0.827 1.243 -26.664 1.00 62.81 84 GLU A CA 1
ATOM 719 C C . GLU A 1 84 ? -0.645 0.834 -26.505 1.00 62.81 84 GLU A C 1
ATOM 721 O O . GLU A 1 84 ? -1.128 -0.094 -27.145 1.00 62.81 84 GLU A O 1
ATOM 726 N N . GLU A 1 85 ? -1.368 1.569 -25.662 1.00 51.78 85 GLU A N 1
ATOM 727 C CA . GLU A 1 85 ? -2.800 1.839 -25.844 1.00 51.78 85 GLU A CA 1
ATOM 728 C C . GLU A 1 85 ? -3.040 3.328 -25.541 1.00 51.78 85 GLU A C 1
ATOM 730 O O . GLU A 1 85 ? -3.421 3.714 -24.436 1.00 51.78 85 GLU A O 1
ATOM 735 N N . SER A 1 86 ? -2.765 4.184 -26.529 1.00 43.41 86 SER A N 1
ATOM 736 C CA . SER A 1 86 ? -3.215 5.583 -26.562 1.00 43.41 86 SER A CA 1
ATOM 737 C C . SER A 1 86 ? -3.606 5.989 -27.973 1.00 43.41 86 SER A C 1
ATOM 739 O O . SER A 1 86 ? -2.751 5.783 -28.867 1.00 43.41 86 SER A O 1
#

pLDDT: mean 94.53, std 8.55, range [43.41, 98.81]

Foldseek 3Di:
DDADPVRHDAKDFDDDPPATAAKIWGADPVGHTQKIFGDHNNQTAKMWGADPVRDTDDIDNGDDPVSVVVSVVSVVVCCVPPVPDD

Radius of gyration: 15.22 Å; chains: 1; bounding box: 38×19×44 Å

Sequence (86 aa):
MDFHLNGEVKRIHAHFHGPIHGEQRQWDIEGRLVFWGEYEYGHELRYKRWDESGNLVEEKTEPHEAQLTLIGQSREFYEKHYGEES

Organism: NCBI:txid394098

Secondary structure (DSSP, 8-state):
-EE-TTS-EEEEEEESSSSEEEEEEEE-TTS-EEEEEEEETTEEEEEEEE-TTS-EEEEE-S--HHHHHHHHHHHHHHHHHH----